Protein AF-L1QL72-F1 (afdb_monomer_lite)

pLDDT: mean 94.11, std 4.99, range [64.69, 98.06]

InterPro domains:
  IPR022192 ATP-dependent RNA helicase SUV3, C-terminal domain [PF12513] (67-112)

Foldseek 3Di:
DDPVLLVLLCVVCVVLVDDPLVSVLLVPQDDDSPDPVVSVLSVQVVCVCRVVVALADDQDDQDDLDQVSLVVNLRSLSRNVSSCVSVVGDDDPVCSVVSNVVSVVSNVVNVVVD

Structure (mmCIF, N/CA/C/O backbone):
data_AF-L1QL72-F1
#
_entry.id   AF-L1QL72-F1
#
loop_
_atom_site.group_PDB
_atom_site.id
_atom_site.type_symbol
_atom_site.label_atom_id
_atom_site.label_alt_id
_atom_site.label_comp_id
_atom_site.label_asym_id
_atom_site.label_entity_id
_atom_site.label_seq_id
_atom_site.pdbx_PDB_ins_code
_atom_site.Cartn_x
_atom_site.Cartn_y
_atom_site.Cartn_z
_atom_site.occupancy
_atom_site.B_iso_or_equiv
_atom_site.auth_seq_id
_atom_site.auth_comp_id
_atom_site.auth_asym_id
_atom_site.auth_atom_id
_atom_site.pdbx_PDB_model_num
ATOM 1 N N . MET A 1 1 ? -6.539 12.297 -7.317 1.00 64.69 1 MET A N 1
ATOM 2 C CA . MET A 1 1 ? -7.622 11.316 -7.224 1.00 64.69 1 MET A CA 1
ATOM 3 C C . MET A 1 1 ? -8.932 12.067 -7.424 1.00 64.69 1 MET A C 1
ATOM 5 O O . MET A 1 1 ? -9.104 13.114 -6.798 1.00 64.69 1 MET A O 1
ATOM 9 N N . ASP A 1 2 ? -9.762 11.633 -8.367 1.00 83.19 2 ASP A N 1
ATOM 10 C CA . ASP A 1 2 ? -11.077 12.230 -8.646 1.00 83.19 2 ASP A CA 1
ATOM 11 C C . ASP A 1 2 ? -12.134 11.735 -7.639 1.00 83.19 2 ASP A C 1
ATOM 13 O O . ASP A 1 2 ? -11.971 10.695 -7.001 1.00 83.19 2 ASP A O 1
ATOM 17 N N . ILE A 1 3 ? -13.247 12.459 -7.497 1.00 86.94 3 ILE A N 1
ATOM 18 C CA . ILE A 1 3 ? -14.365 12.069 -6.623 1.00 86.94 3 ILE A CA 1
ATOM 19 C C . ILE A 1 3 ? -14.870 10.663 -6.974 1.00 86.94 3 ILE A C 1
ATOM 21 O O . ILE A 1 3 ? -15.201 9.886 -6.078 1.00 86.94 3 ILE A O 1
ATOM 25 N N . SER A 1 4 ? -14.889 10.313 -8.261 1.00 88.94 4 SER A N 1
ATOM 26 C CA . SER A 1 4 ? -15.314 8.994 -8.744 1.00 88.94 4 SER A CA 1
ATOM 27 C C . SER A 1 4 ? -14.455 7.858 -8.174 1.00 88.94 4 SER A C 1
ATOM 29 O O . SER A 1 4 ? -14.978 6.822 -7.764 1.00 88.94 4 SER A O 1
ATOM 31 N N . GLU A 1 5 ? -13.142 8.073 -8.090 1.00 91.00 5 GLU A N 1
ATOM 32 C CA . GLU A 1 5 ? -12.182 7.112 -7.539 1.00 91.00 5 GLU A CA 1
ATOM 33 C C . GLU A 1 5 ? -12.369 6.951 -6.024 1.00 91.00 5 GLU A C 1
ATOM 35 O O . GLU A 1 5 ? -12.382 5.828 -5.520 1.00 91.00 5 GLU A O 1
ATOM 40 N N . TYR A 1 6 ? -12.620 8.050 -5.300 1.00 91.69 6 TYR A N 1
ATOM 41 C CA . TYR A 1 6 ? -12.947 7.974 -3.873 1.00 91.69 6 TYR A CA 1
ATOM 42 C C . TYR A 1 6 ? -14.216 7.161 -3.617 1.00 91.69 6 TYR A C 1
ATOM 44 O O . TYR A 1 6 ? -14.235 6.319 -2.721 1.00 91.69 6 TYR A O 1
ATOM 52 N N . LEU A 1 7 ? -15.271 7.379 -4.408 1.00 93.19 7 LEU A N 1
ATOM 53 C CA . LEU A 1 7 ? -16.520 6.627 -4.273 1.00 93.19 7 LEU A CA 1
ATOM 54 C C . LEU A 1 7 ? -16.310 5.129 -4.512 1.00 93.19 7 LEU A C 1
ATOM 56 O O . LEU A 1 7 ? -16.876 4.317 -3.780 1.00 93.19 7 LEU A O 1
ATOM 60 N N . LEU A 1 8 ? -15.473 4.764 -5.487 1.00 94.25 8 LEU A N 1
ATOM 61 C CA . LEU A 1 8 ? -15.140 3.369 -5.763 1.00 94.25 8 LEU A CA 1
ATOM 62 C C . LEU A 1 8 ? -14.399 2.719 -4.587 1.00 94.25 8 LEU A C 1
ATOM 64 O O . LEU A 1 8 ? -14.784 1.631 -4.158 1.00 94.25 8 LEU A O 1
ATOM 68 N N . ILE A 1 9 ? -13.389 3.390 -4.022 1.00 94.94 9 ILE A N 1
ATOM 69 C CA . ILE A 1 9 ? -12.677 2.884 -2.837 1.00 94.94 9 ILE A CA 1
ATOM 70 C C . ILE A 1 9 ? -13.654 2.700 -1.672 1.00 94.94 9 ILE A C 1
ATOM 72 O O . ILE A 1 9 ? -13.691 1.625 -1.070 1.00 94.94 9 ILE A O 1
ATOM 76 N N . LEU A 1 10 ? -14.475 3.715 -1.378 1.00 94.88 10 LEU A N 1
ATOM 77 C CA . LEU A 1 10 ? -15.455 3.675 -0.289 1.00 94.88 10 LEU A CA 1
ATOM 78 C C . LEU A 1 10 ? -16.452 2.521 -0.447 1.00 94.88 10 LEU A C 1
ATOM 80 O O . LEU A 1 10 ? -16.769 1.849 0.536 1.00 94.88 10 LEU A O 1
ATOM 84 N N . ASP A 1 11 ? -16.919 2.256 -1.669 1.00 95.25 11 ASP A N 1
ATOM 85 C CA . ASP A 1 11 ? -17.809 1.129 -1.945 1.00 95.25 11 ASP A CA 1
ATOM 86 C C . ASP A 1 11 ? -17.120 -0.218 -1.671 1.00 95.25 11 ASP A C 1
ATOM 88 O O . ASP A 1 11 ? -17.670 -1.071 -0.965 1.00 95.25 11 ASP A O 1
ATOM 92 N N . LYS A 1 12 ? -15.869 -0.382 -2.120 1.00 95.31 12 LYS A N 1
ATOM 93 C CA . LYS A 1 12 ? -15.080 -1.609 -1.912 1.00 95.31 12 LYS A CA 1
ATOM 94 C C . LYS A 1 12 ? -14.771 -1.873 -0.435 1.00 95.31 12 LYS A C 1
ATOM 96 O O . LYS A 1 12 ? -14.852 -3.021 0.014 1.00 95.31 12 LYS A O 1
ATOM 101 N N . ILE A 1 13 ? -14.476 -0.832 0.349 1.00 95.69 13 ILE A N 1
ATOM 102 C CA . ILE A 1 13 ? -14.159 -0.974 1.782 1.00 95.69 13 ILE A CA 1
ATOM 103 C C . ILE A 1 13 ? -15.397 -0.970 2.692 1.00 95.69 13 ILE A C 1
ATOM 105 O O . ILE A 1 13 ? -15.294 -1.228 3.894 1.00 95.69 13 ILE A O 1
ATOM 109 N N . LYS A 1 14 ? -16.599 -0.744 2.152 1.00 93.88 14 LYS A N 1
ATOM 110 C CA . LYS A 1 14 ? -17.846 -0.671 2.932 1.00 93.88 14 LYS A CA 1
ATOM 111 C C . LYS A 1 14 ? -18.093 -1.912 3.795 1.00 93.88 14 LYS A C 1
ATOM 113 O O . LYS A 1 14 ? -18.596 -1.805 4.916 1.00 93.88 14 LYS A O 1
ATOM 118 N N . ARG A 1 15 ? -17.708 -3.095 3.299 1.00 92.25 15 ARG A N 1
ATOM 119 C CA . ARG A 1 15 ? -17.872 -4.383 4.004 1.00 92.25 15 ARG A CA 1
ATOM 120 C C . ARG A 1 15 ? -17.110 -4.459 5.332 1.00 92.25 15 ARG A C 1
ATOM 122 O O . ARG A 1 15 ? -17.535 -5.187 6.225 1.00 92.25 15 ARG A O 1
ATOM 129 N N . TYR A 1 16 ? -16.037 -3.682 5.476 1.00 93.38 16 TYR A N 1
ATOM 130 C CA . TYR A 1 16 ? -15.155 -3.696 6.643 1.00 93.38 16 TYR A CA 1
ATOM 131 C C . TYR A 1 16 ? -15.703 -2.884 7.823 1.00 93.38 16 TYR A C 1
ATOM 133 O O . TYR A 1 16 ? -15.220 -3.042 8.941 1.00 93.38 16 TYR A O 1
ATOM 141 N N . LYS A 1 17 ? -16.727 -2.040 7.602 1.00 92.94 17 LYS A N 1
ATOM 142 C CA . LYS A 1 17 ? -17.353 -1.191 8.639 1.00 92.94 17 LYS A CA 1
ATOM 143 C C . LYS A 1 17 ? -16.327 -0.366 9.437 1.00 92.94 17 LYS A C 1
ATOM 145 O O . LYS A 1 17 ? -16.418 -0.262 10.660 1.00 92.94 17 LYS A O 1
ATOM 150 N N . LEU A 1 18 ? -15.346 0.192 8.729 1.00 94.62 18 LEU A N 1
ATOM 151 C CA . LEU A 1 18 ? -14.276 1.007 9.305 1.00 94.62 18 LEU A CA 1
ATOM 152 C C . LEU A 1 18 ? -14.821 2.324 9.859 1.00 94.62 18 LEU A C 1
ATOM 154 O O . LEU A 1 18 ? -15.863 2.809 9.405 1.00 94.62 18 LEU A O 1
ATOM 158 N N . LYS A 1 19 ? -14.104 2.926 10.812 1.00 95.25 19 LYS A N 1
ATOM 159 C CA . LYS A 1 19 ? -14.432 4.276 11.279 1.00 95.25 19 LYS A CA 1
ATOM 160 C C . LYS A 1 19 ? -14.191 5.280 10.161 1.00 95.25 19 LYS A C 1
ATOM 162 O O . LYS A 1 19 ? -13.381 5.044 9.274 1.00 95.25 19 LYS A O 1
ATOM 167 N N . GLU A 1 20 ? -14.873 6.415 10.230 1.00 94.56 20 GLU A N 1
ATOM 168 C CA . GLU A 1 20 ? -14.733 7.460 9.217 1.00 94.56 20 GLU A CA 1
ATOM 169 C C . GLU A 1 20 ? -13.282 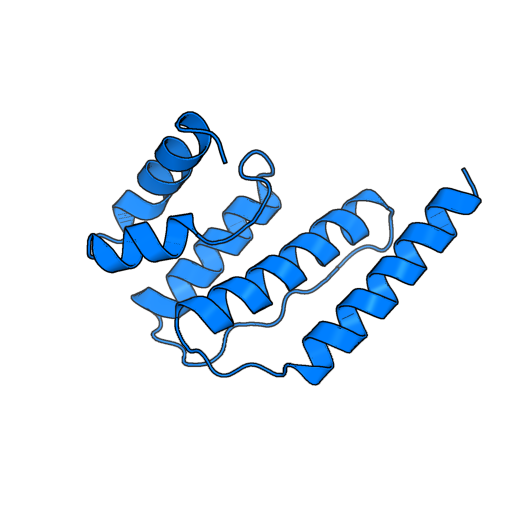7.953 9.101 1.00 94.56 20 GLU A C 1
ATOM 171 O O . GLU A 1 20 ? -12.769 8.079 7.998 1.00 94.56 20 GLU A O 1
ATOM 176 N N . GLU A 1 21 ? -12.593 8.136 10.231 1.00 94.75 21 GLU A N 1
ATOM 177 C CA . GLU A 1 21 ? -11.171 8.510 10.278 1.00 94.75 21 GLU A CA 1
ATOM 178 C C . GLU A 1 21 ? -10.289 7.520 9.498 1.00 94.75 21 GLU A C 1
ATOM 180 O O . GLU A 1 21 ? -9.508 7.932 8.642 1.00 94.75 21 GLU A O 1
ATOM 185 N N . ASP A 1 22 ? -10.491 6.216 9.717 1.00 95.50 22 ASP A N 1
ATOM 186 C CA . ASP A 1 22 ? -9.756 5.155 9.021 1.00 95.50 22 ASP A CA 1
ATOM 187 C C . ASP A 1 22 ? -10.062 5.154 7.512 1.00 95.50 22 ASP A C 1
ATOM 189 O O . ASP A 1 22 ? -9.171 4.949 6.690 1.00 95.50 22 ASP A O 1
ATOM 193 N N . GLN A 1 23 ? -11.320 5.411 7.127 1.00 95.81 23 GLN A N 1
ATOM 194 C CA . GLN A 1 23 ? -11.709 5.542 5.719 1.00 95.81 23 GLN A CA 1
ATOM 195 C C . GLN A 1 23 ? -11.017 6.746 5.070 1.00 95.81 23 GLN A C 1
ATOM 197 O O . GLN A 1 23 ? -10.465 6.615 3.981 1.00 95.81 23 GLN A O 1
ATOM 202 N N . TRP A 1 24 ? -10.989 7.900 5.741 1.00 95.06 24 TRP A N 1
ATOM 203 C CA . TRP A 1 24 ? -10.291 9.091 5.253 1.00 95.06 24 TRP A CA 1
ATOM 204 C C . TRP A 1 24 ? -8.792 8.861 5.087 1.00 95.06 24 TRP A C 1
ATOM 206 O O . TRP A 1 24 ? -8.201 9.354 4.127 1.00 95.06 24 TRP A O 1
ATOM 216 N N . ASP A 1 25 ? -8.174 8.115 5.998 1.00 96.06 25 ASP A N 1
ATOM 217 C CA . ASP A 1 25 ? -6.767 7.739 5.901 1.00 96.06 25 ASP A CA 1
ATOM 218 C C . ASP A 1 25 ? -6.504 6.786 4.729 1.00 96.06 25 ASP A C 1
ATOM 220 O O . ASP A 1 25 ? -5.545 6.986 3.981 1.00 96.06 25 ASP A O 1
ATOM 224 N N . LEU A 1 26 ? -7.398 5.827 4.485 1.00 95.56 26 LEU A N 1
ATOM 225 C CA . LEU A 1 26 ? -7.332 4.936 3.325 1.00 95.56 26 LEU A CA 1
ATOM 226 C C . LEU A 1 26 ? -7.415 5.682 1.984 1.00 95.56 26 LEU A C 1
ATOM 228 O O . LEU A 1 26 ? -6.686 5.342 1.054 1.00 95.56 26 LEU A O 1
ATOM 232 N N . LEU A 1 27 ? -8.233 6.733 1.886 1.00 94.56 27 LEU A N 1
ATOM 233 C CA . LEU A 1 27 ? -8.346 7.550 0.666 1.00 94.56 27 LEU A CA 1
ATOM 234 C C . LEU A 1 27 ? -7.074 8.354 0.343 1.00 94.56 27 LEU A C 1
ATOM 236 O O . LEU A 1 27 ? -6.918 8.834 -0.779 1.00 94.56 27 LEU A O 1
ATOM 240 N N . LYS A 1 28 ? -6.153 8.511 1.303 1.00 93.50 28 LYS A N 1
ATOM 241 C CA . LYS A 1 28 ? -4.866 9.196 1.087 1.00 93.50 28 LYS A CA 1
ATOM 242 C C . LYS A 1 28 ? -3.819 8.293 0.437 1.00 93.50 28 LYS A C 1
ATOM 244 O O . LYS A 1 28 ? -2.765 8.794 0.046 1.00 93.50 28 LYS A O 1
ATOM 249 N N . VAL A 1 29 ? -4.064 6.985 0.351 1.00 94.81 29 VAL A N 1
ATOM 250 C CA . VAL A 1 29 ? -3.125 6.037 -0.252 1.00 94.81 29 VAL A CA 1
ATOM 251 C C . VAL A 1 29 ? -3.065 6.281 -1.769 1.00 94.81 29 VAL A C 1
ATOM 253 O O . VAL A 1 29 ? -4.089 6.169 -2.439 1.00 94.81 29 VAL A O 1
ATOM 256 N N . PRO A 1 30 ? -1.890 6.604 -2.340 1.00 91.50 30 PRO A N 1
ATOM 257 C CA . PRO A 1 30 ? -1.758 6.857 -3.768 1.00 91.50 30 PRO A CA 1
ATOM 258 C C . PRO A 1 30 ? -1.588 5.547 -4.549 1.00 91.50 30 PRO A C 1
ATOM 260 O O . PRO A 1 30 ? -0.605 4.830 -4.350 1.00 91.50 30 PRO A O 1
ATOM 263 N N . PHE A 1 31 ? -2.516 5.263 -5.460 1.00 94.38 31 PHE A N 1
ATOM 264 C CA . PHE A 1 31 ? -2.430 4.178 -6.442 1.00 94.38 31 PHE A CA 1
ATOM 265 C C . PHE A 1 31 ? -3.402 4.431 -7.605 1.00 94.38 31 PHE A C 1
ATOM 267 O O . PHE A 1 31 ? -4.292 5.278 -7.489 1.00 94.38 31 PHE A O 1
ATOM 274 N N . ASP A 1 32 ? -3.234 3.713 -8.716 1.00 93.50 32 ASP A N 1
ATOM 275 C CA . ASP A 1 32 ? -4.218 3.689 -9.800 1.00 93.50 32 ASP A CA 1
ATOM 276 C C . ASP A 1 32 ? -5.424 2.815 -9.416 1.00 93.50 32 ASP A C 1
ATOM 278 O O . ASP A 1 32 ? -5.344 1.587 -9.373 1.00 93.50 32 ASP A O 1
ATOM 282 N N . VAL A 1 33 ? -6.551 3.470 -9.133 1.00 92.56 33 VAL A N 1
ATOM 283 C CA . VAL A 1 33 ? -7.803 2.845 -8.674 1.00 92.56 33 VAL A CA 1
ATOM 284 C C . VAL A 1 33 ? -8.500 2.059 -9.792 1.00 92.56 33 VAL A C 1
ATOM 286 O O . VAL A 1 33 ? -9.314 1.178 -9.511 1.00 92.56 33 VAL A O 1
ATOM 289 N N . SER A 1 34 ? -8.191 2.361 -11.056 1.00 91.06 34 SER A N 1
ATOM 290 C CA . SER A 1 34 ? -8.752 1.655 -12.212 1.00 91.06 34 SER A CA 1
ATOM 291 C C . SER A 1 34 ? -8.081 0.303 -12.467 1.00 91.06 34 SER A C 1
ATOM 293 O O . SER A 1 34 ? -8.672 -0.565 -13.109 1.00 91.06 34 SER A O 1
ATOM 295 N N . ASN A 1 35 ? -6.875 0.104 -11.928 1.00 94.25 35 ASN A N 1
ATOM 296 C CA . ASN A 1 35 ? -6.141 -1.144 -12.035 1.00 94.25 35 ASN A CA 1
ATOM 297 C C . ASN A 1 35 ? -6.639 -2.154 -10.985 1.00 94.25 35 ASN A C 1
ATOM 299 O O . ASN A 1 35 ? -6.455 -1.970 -9.778 1.00 94.25 35 ASN A O 1
ATOM 303 N N . GLU A 1 36 ? -7.263 -3.239 -11.450 1.00 94.06 36 GLU A N 1
ATOM 304 C CA . GLU A 1 36 ? -7.852 -4.266 -10.579 1.00 94.06 36 GLU A CA 1
ATOM 305 C C . GLU A 1 36 ? -6.816 -4.933 -9.667 1.00 94.06 36 GLU A C 1
ATOM 307 O O . GLU A 1 36 ? -7.088 -5.148 -8.490 1.00 94.06 36 GLU A O 1
ATOM 312 N N . GLU A 1 37 ? -5.601 -5.182 -10.158 1.00 94.69 37 GLU A N 1
ATOM 313 C CA . GLU A 1 37 ? -4.549 -5.837 -9.377 1.00 94.69 37 GLU A CA 1
ATOM 314 C C . GLU A 1 37 ? -4.042 -4.952 -8.228 1.00 94.69 37 GLU A C 1
ATOM 316 O O . GLU A 1 37 ? -3.745 -5.436 -7.129 1.00 94.69 37 GLU A O 1
ATOM 321 N N . LEU A 1 38 ? -3.965 -3.637 -8.450 1.00 96.00 38 LEU A N 1
ATOM 322 C CA . LEU A 1 38 ? -3.643 -2.681 -7.391 1.00 96.00 38 LEU A CA 1
ATOM 323 C C . LEU A 1 38 ? -4.792 -2.533 -6.395 1.00 96.00 38 LEU A C 1
ATOM 325 O O . LEU A 1 38 ? -4.533 -2.479 -5.194 1.00 96.00 38 LEU A O 1
ATOM 329 N N . MET A 1 39 ? -6.042 -2.520 -6.864 1.00 96.19 39 MET A N 1
ATOM 330 C CA . MET A 1 39 ? -7.220 -2.503 -5.993 1.00 96.19 39 MET A CA 1
ATOM 331 C C . MET A 1 39 ? -7.293 -3.755 -5.111 1.00 96.19 39 MET A C 1
ATOM 333 O O . MET A 1 39 ? -7.530 -3.650 -3.908 1.00 96.19 39 MET A O 1
ATOM 337 N N . ASP A 1 40 ? -7.045 -4.936 -5.668 1.00 96.31 40 ASP A N 1
ATOM 338 C CA . ASP A 1 40 ? -7.022 -6.177 -4.897 1.00 96.31 40 ASP A CA 1
ATOM 339 C C . ASP A 1 40 ? -5.910 -6.135 -3.849 1.00 96.31 40 ASP A C 1
ATOM 341 O O . ASP A 1 40 ? -6.155 -6.405 -2.670 1.00 96.31 40 ASP A O 1
ATOM 345 N N . LYS A 1 41 ? -4.711 -5.672 -4.230 1.00 97.06 41 LYS A N 1
ATOM 346 C CA . LYS A 1 41 ? -3.607 -5.533 -3.277 1.00 97.06 41 LYS A CA 1
ATOM 347 C C . LYS A 1 41 ? -3.883 -4.481 -2.196 1.00 97.06 41 LYS A C 1
ATOM 349 O O . LYS A 1 41 ? -3.462 -4.648 -1.052 1.00 97.06 41 LYS A O 1
ATOM 354 N N . PHE A 1 42 ? -4.603 -3.414 -2.532 1.00 97.56 42 PHE A N 1
ATOM 355 C CA . PHE A 1 42 ? -5.076 -2.420 -1.573 1.00 97.56 42 PHE A CA 1
ATOM 356 C C . PHE A 1 42 ? -6.011 -3.065 -0.543 1.00 97.56 42 PHE A C 1
ATOM 358 O O . PHE A 1 42 ? -5.817 -2.886 0.660 1.00 97.56 42 PHE A O 1
ATOM 365 N N . LEU A 1 43 ? -6.990 -3.855 -0.993 1.00 97.31 43 LEU A N 1
ATOM 366 C CA . LEU A 1 43 ? -7.939 -4.540 -0.112 1.00 97.31 43 LEU A CA 1
ATOM 367 C C . LEU A 1 43 ? -7.265 -5.600 0.764 1.00 97.31 43 LEU A C 1
ATOM 369 O O . LEU A 1 43 ? -7.617 -5.710 1.937 1.00 97.31 43 LEU A O 1
ATOM 373 N N . GLU A 1 44 ? -6.256 -6.307 0.250 1.00 97.19 44 GLU A N 1
ATOM 374 C CA . GLU A 1 44 ? -5.421 -7.198 1.064 1.00 97.19 44 GLU A CA 1
ATOM 375 C C . GLU A 1 44 ? -4.764 -6.449 2.232 1.00 97.19 44 GLU A C 1
ATOM 377 O O . GLU A 1 44 ? -4.806 -6.920 3.367 1.00 97.19 44 GLU A O 1
ATOM 382 N N . TYR A 1 45 ? -4.208 -5.255 2.001 1.00 97.56 45 TYR A N 1
ATOM 383 C CA . TYR A 1 45 ? -3.648 -4.451 3.093 1.00 97.56 45 TYR A CA 1
ATOM 384 C C . TYR A 1 45 ? -4.718 -3.954 4.067 1.00 97.56 45 TYR A C 1
ATOM 386 O O . TYR A 1 45 ? -4.467 -3.906 5.272 1.00 97.56 45 TYR A O 1
ATOM 394 N N . VAL A 1 46 ? -5.927 -3.634 3.595 1.00 97.25 46 VAL A N 1
ATOM 395 C CA . VAL A 1 46 ? -7.058 -3.328 4.488 1.00 97.25 46 VAL A CA 1
ATOM 396 C C . VAL A 1 46 ? -7.373 -4.533 5.384 1.00 97.25 46 VAL A C 1
ATOM 398 O O . V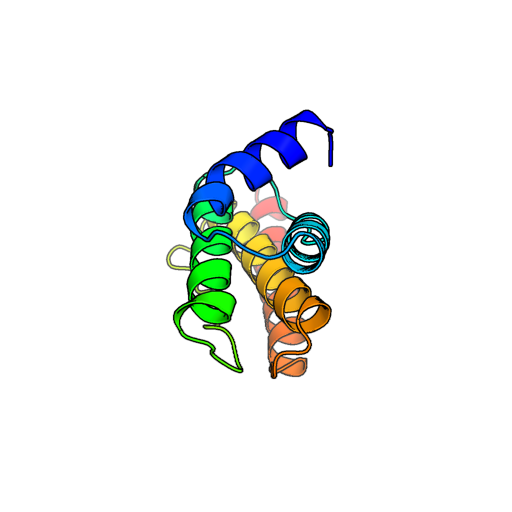AL A 1 46 ? -7.538 -4.367 6.596 1.00 97.25 46 VAL A O 1
ATOM 401 N N . ASP A 1 47 ? -7.411 -5.746 4.830 1.00 96.88 47 ASP A N 1
ATOM 402 C CA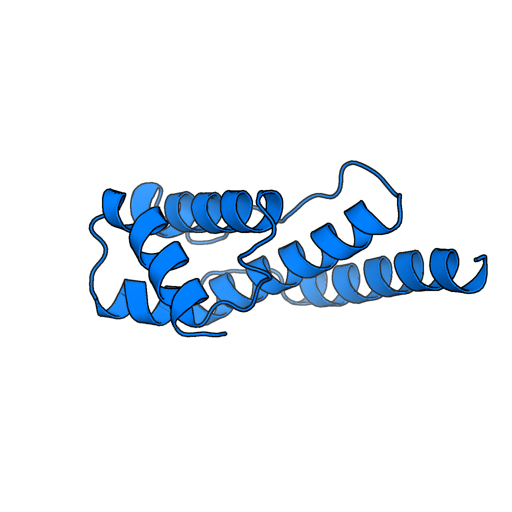 . ASP A 1 47 ? -7.591 -6.981 5.601 1.00 96.88 47 ASP A CA 1
ATOM 403 C C . ASP A 1 47 ? -6.466 -7.178 6.632 1.00 96.88 47 ASP A C 1
ATOM 405 O O . ASP A 1 47 ? -6.737 -7.412 7.816 1.00 96.88 47 ASP A O 1
ATOM 409 N N . GLU A 1 48 ? -5.207 -7.021 6.223 1.00 97.12 48 GLU A N 1
ATOM 410 C CA . GLU A 1 48 ? -4.044 -7.164 7.105 1.00 97.12 48 GLU A CA 1
ATOM 411 C C . GLU A 1 48 ? -4.086 -6.188 8.292 1.00 97.12 48 GLU A C 1
ATOM 413 O O . GLU A 1 48 ? -3.853 -6.586 9.440 1.00 97.12 48 GLU A O 1
ATOM 418 N N . VAL A 1 49 ? -4.432 -4.923 8.048 1.00 96.12 49 VAL A N 1
ATOM 419 C CA . VAL A 1 49 ? -4.431 -3.872 9.079 1.00 96.12 49 VAL A CA 1
ATOM 420 C C . VAL A 1 49 ? -5.658 -3.951 9.979 1.00 96.12 49 VAL A C 1
ATOM 422 O O . VAL A 1 49 ? -5.531 -3.914 11.203 1.00 96.12 49 VAL A O 1
ATOM 425 N N . PHE A 1 50 ? -6.857 -4.055 9.408 1.00 95.56 50 PHE A N 1
ATOM 426 C CA . PHE A 1 50 ? -8.092 -3.853 10.171 1.00 95.56 50 PHE A CA 1
ATOM 427 C C . PHE A 1 50 ? -8.733 -5.152 10.655 1.00 95.56 50 PHE A C 1
ATOM 429 O O . PHE A 1 50 ? -9.394 -5.150 11.699 1.00 95.56 50 PHE A O 1
ATOM 436 N N . ILE A 1 51 ? -8.517 -6.265 9.947 1.00 94.75 51 ILE A N 1
ATOM 437 C CA . ILE A 1 51 ? -9.070 -7.573 10.317 1.00 94.75 51 ILE A CA 1
ATOM 438 C C . ILE A 1 51 ? -8.025 -8.390 11.073 1.00 94.75 51 ILE A C 1
ATOM 440 O O . ILE A 1 51 ? -8.252 -8.764 12.227 1.00 94.75 51 ILE A O 1
ATOM 444 N N . ALA A 1 52 ? -6.863 -8.620 10.460 1.00 95.56 52 ALA A N 1
ATOM 445 C CA . ALA A 1 52 ? -5.785 -9.402 11.063 1.00 95.56 52 ALA A CA 1
ATOM 446 C C . ALA A 1 52 ? -4.985 -8.617 12.120 1.00 95.56 52 ALA A C 1
ATOM 448 O O . ALA A 1 52 ? -4.317 -9.230 12.955 1.00 95.56 52 ALA A O 1
ATOM 449 N N . LYS A 1 53 ? -5.092 -7.279 12.136 1.00 94.19 53 LYS A N 1
ATOM 450 C CA . LYS A 1 53 ? -4.410 -6.381 13.088 1.00 94.19 53 LYS A CA 1
ATOM 451 C C . LYS A 1 53 ? -2.894 -6.561 13.087 1.00 94.19 53 LYS A C 1
ATOM 453 O O . LYS A 1 53 ? -2.246 -6.518 14.140 1.00 94.19 53 LYS A O 1
ATOM 458 N N . LEU A 1 54 ? -2.332 -6.782 11.901 1.00 95.19 54 LEU A N 1
ATOM 459 C CA . LEU A 1 54 ? -0.895 -6.894 11.720 1.00 95.19 54 LEU A CA 1
ATOM 460 C C . LEU A 1 54 ? -0.224 -5.544 11.988 1.00 95.19 54 LEU A C 1
ATOM 462 O O . LEU A 1 54 ? -0.768 -4.478 11.713 1.00 95.19 54 LEU A O 1
ATOM 466 N N . LYS A 1 55 ? 0.986 -5.602 12.548 1.00 93.75 55 LYS A N 1
ATOM 467 C CA . LYS A 1 55 ? 1.821 -4.416 12.810 1.00 93.75 55 LYS A CA 1
ATOM 468 C C . LYS A 1 55 ? 2.842 -4.150 11.706 1.00 93.75 55 LYS A C 1
ATOM 470 O O . LYS A 1 55 ? 3.591 -3.185 11.801 1.00 93.75 55 LYS A O 1
ATOM 475 N N . GLU A 1 56 ? 2.900 -5.030 10.718 1.00 95.44 56 GLU A N 1
ATOM 476 C CA . GLU A 1 56 ? 3.814 -5.020 9.582 1.00 95.44 56 GLU A CA 1
ATOM 477 C C . GLU A 1 56 ? 3.067 -5.683 8.423 1.00 95.44 56 GLU A C 1
ATOM 479 O O . GLU A 1 56 ? 2.412 -6.706 8.635 1.00 95.44 56 GLU A O 1
ATOM 484 N N . LEU A 1 57 ? 3.104 -5.062 7.244 1.00 96.44 57 LEU A N 1
ATOM 485 C CA . LEU A 1 57 ? 2.412 -5.564 6.057 1.00 96.44 57 LEU A CA 1
ATOM 486 C C . LEU A 1 57 ? 3.237 -6.622 5.340 1.00 96.44 57 LEU A C 1
ATOM 488 O O . LEU A 1 57 ? 4.472 -6.625 5.398 1.00 96.44 57 LEU A O 1
ATOM 492 N N . THR A 1 58 ? 2.560 -7.468 4.574 1.00 95.88 58 THR A N 1
ATOM 493 C CA . THR A 1 58 ? 3.238 -8.370 3.647 1.00 95.88 58 THR A CA 1
ATOM 494 C C . THR A 1 58 ? 3.904 -7.561 2.535 1.00 95.88 58 THR A C 1
ATOM 496 O O . THR A 1 58 ? 3.246 -6.810 1.813 1.00 95.88 58 THR A O 1
ATOM 499 N N . LYS A 1 59 ? 5.222 -7.724 2.362 1.00 96.44 59 LYS A N 1
ATOM 500 C CA . LYS A 1 59 ? 5.960 -7.082 1.264 1.00 96.44 59 LYS A CA 1
ATOM 501 C C . LYS A 1 59 ? 5.372 -7.519 -0.090 1.00 96.44 59 LYS A C 1
ATOM 503 O O . LYS A 1 59 ? 5.120 -8.712 -0.277 1.00 96.44 59 LYS A O 1
ATOM 508 N N . PRO A 1 60 ? 5.159 -6.597 -1.044 1.00 94.50 60 PRO A N 1
ATOM 509 C CA . PRO A 1 60 ? 4.676 -6.966 -2.366 1.00 94.50 60 PRO A CA 1
ATOM 510 C C . PRO A 1 60 ? 5.720 -7.799 -3.118 1.00 94.50 60 PRO A C 1
ATOM 512 O O . PRO A 1 60 ? 6.928 -7.626 -2.935 1.00 94.50 60 PRO A O 1
ATOM 515 N N . SER A 1 61 ? 5.246 -8.647 -4.028 1.00 88.44 61 SER A N 1
ATOM 516 C CA . SER A 1 61 ? 6.065 -9.469 -4.923 1.00 88.44 61 SER A CA 1
ATOM 517 C C . SER A 1 61 ? 5.749 -9.186 -6.392 1.00 88.44 61 SER A C 1
ATOM 519 O O . SER A 1 61 ? 4.623 -8.810 -6.727 1.00 88.44 61 SER A O 1
ATOM 521 N N . CYS A 1 62 ? 6.739 -9.414 -7.255 1.00 86.44 62 CYS A N 1
ATOM 522 C CA . CYS A 1 62 ? 6.595 -9.421 -8.708 1.00 86.44 62 CYS A CA 1
ATOM 523 C C . CYS A 1 62 ? 6.816 -10.846 -9.219 1.00 86.44 62 CYS A C 1
ATOM 525 O O . CYS A 1 62 ? 7.823 -11.465 -8.871 1.00 86.44 62 CYS A O 1
ATOM 527 N N . PHE A 1 63 ? 5.877 -11.385 -9.995 1.00 72.88 63 PHE A N 1
ATOM 528 C CA . PHE A 1 63 ? 5.957 -12.767 -10.484 1.00 72.88 63 PHE A CA 1
ATOM 529 C C . PHE A 1 63 ? 6.597 -12.871 -11.872 1.00 72.88 63 PHE A C 1
ATOM 531 O O . PHE A 1 63 ? 7.131 -13.920 -12.232 1.00 72.88 63 PHE A O 1
ATOM 538 N N . THR A 1 64 ? 6.566 -11.788 -12.637 1.00 72.69 64 THR A N 1
ATOM 539 C CA . THR A 1 64 ? 6.855 -11.751 -14.070 1.00 72.69 64 THR A CA 1
ATOM 540 C C . THR A 1 64 ? 7.621 -10.466 -14.388 1.00 72.69 64 THR A C 1
ATOM 542 O O . THR A 1 64 ? 7.388 -9.426 -13.791 1.00 72.69 64 THR A O 1
ATOM 545 N N . GLY A 1 65 ? 8.620 -10.549 -15.270 1.00 78.00 65 GLY A N 1
ATOM 546 C CA . GLY A 1 65 ? 9.576 -9.459 -15.524 1.00 78.00 65 GLY A CA 1
ATOM 547 C C . GLY A 1 65 ? 9.304 -8.653 -16.795 1.00 78.00 65 GLY A C 1
ATOM 548 O O . GLY A 1 65 ? 10.254 -8.164 -17.400 1.00 78.00 65 GLY A O 1
ATOM 549 N N . ASN A 1 66 ? 8.056 -8.600 -17.270 1.00 90.31 66 ASN A N 1
ATOM 550 C CA . ASN A 1 66 ? 7.703 -7.728 -18.393 1.00 90.31 66 ASN A CA 1
ATOM 551 C C . ASN A 1 66 ? 7.441 -6.293 -17.895 1.00 90.31 66 ASN A C 1
ATOM 553 O O . ASN A 1 66 ? 7.394 -6.045 -16.692 1.00 90.31 66 ASN A O 1
ATOM 557 N N . LEU A 1 67 ? 7.313 -5.349 -18.830 1.00 92.81 67 LEU A N 1
ATOM 558 C CA . LEU A 1 67 ? 7.184 -3.927 -18.513 1.00 92.81 67 LEU A CA 1
ATOM 559 C C . LEU A 1 67 ? 5.964 -3.632 -17.627 1.00 92.81 67 LEU A C 1
ATOM 561 O O . LEU A 1 67 ? 6.124 -3.040 -16.563 1.00 92.81 67 LEU A O 1
ATOM 565 N N . ASP A 1 68 ? 4.781 -4.092 -18.037 1.00 92.44 68 ASP A N 1
ATOM 566 C CA . ASP A 1 68 ? 3.519 -3.830 -17.336 1.00 92.44 68 ASP A CA 1
ATOM 567 C C . ASP A 1 68 ? 3.558 -4.366 -15.893 1.00 92.44 68 ASP A C 1
ATOM 569 O O . ASP A 1 68 ? 3.183 -3.673 -14.944 1.00 92.44 68 ASP A O 1
ATOM 573 N N . ASP A 1 69 ? 4.091 -5.574 -15.700 1.00 93.38 69 ASP A N 1
ATOM 574 C CA . ASP A 1 69 ? 4.204 -6.194 -14.378 1.00 93.38 69 ASP A CA 1
ATOM 575 C C . ASP A 1 69 ? 5.188 -5.446 -13.471 1.00 93.38 69 ASP A C 1
ATOM 577 O O . ASP A 1 69 ? 4.943 -5.291 -12.270 1.00 93.38 69 ASP A O 1
ATOM 581 N N . LEU A 1 70 ? 6.291 -4.939 -14.032 1.00 95.44 70 LEU A N 1
ATOM 582 C CA . LEU A 1 70 ? 7.246 -4.112 -13.295 1.00 95.44 70 LEU A CA 1
ATOM 583 C C . LEU A 1 70 ? 6.635 -2.763 -12.896 1.00 95.44 70 LEU A C 1
ATOM 585 O O . LEU A 1 70 ? 6.844 -2.311 -11.766 1.00 95.44 70 LEU A O 1
ATOM 589 N N . GLU A 1 71 ? 5.843 -2.137 -13.767 1.00 94.81 71 GLU A N 1
ATOM 590 C CA . GLU A 1 71 ? 5.132 -0.892 -13.457 1.00 94.81 71 GLU A CA 1
ATOM 591 C C . GLU A 1 71 ? 4.102 -1.093 -12.339 1.00 94.81 71 GLU A C 1
ATOM 593 O O . GLU A 1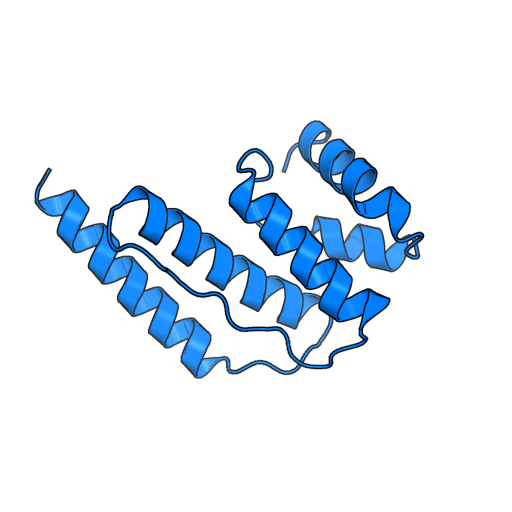 71 ? 4.074 -0.330 -11.363 1.00 94.81 71 GLU A O 1
ATOM 598 N N . ILE A 1 72 ? 3.299 -2.158 -12.423 1.00 95.75 72 ILE A N 1
ATOM 599 C CA . ILE A 1 72 ? 2.361 -2.543 -11.362 1.00 95.75 72 ILE A CA 1
ATOM 600 C C . ILE A 1 72 ? 3.126 -2.820 -10.068 1.00 95.75 72 ILE A C 1
ATOM 602 O O . ILE A 1 72 ? 2.735 -2.354 -8.993 1.00 95.75 72 ILE A O 1
ATOM 606 N N . TYR A 1 73 ? 4.246 -3.537 -10.141 1.00 96.81 73 TYR A N 1
ATOM 607 C CA . TYR A 1 73 ? 5.052 -3.842 -8.968 1.00 96.81 73 TYR A CA 1
ATOM 608 C C . TYR A 1 73 ? 5.614 -2.586 -8.297 1.00 96.81 73 TYR A C 1
ATOM 610 O O . TYR A 1 73 ? 5.522 -2.446 -7.071 1.00 96.81 73 TYR A O 1
ATOM 618 N N . TYR A 1 74 ? 6.108 -1.627 -9.079 1.00 96.25 74 TYR A N 1
ATOM 619 C CA . TYR A 1 74 ? 6.555 -0.335 -8.566 1.00 96.25 74 TYR A CA 1
ATOM 620 C C . TYR A 1 74 ? 5.433 0.392 -7.810 1.00 96.25 74 TYR A C 1
ATOM 622 O O . TYR A 1 74 ? 5.636 0.893 -6.696 1.00 96.25 74 TYR A O 1
ATOM 630 N N . GLN A 1 75 ? 4.216 0.390 -8.361 1.00 96.50 75 GLN A N 1
ATOM 631 C CA . GLN A 1 75 ? 3.045 0.953 -7.687 1.00 96.50 75 GLN A CA 1
ATOM 632 C C . GLN A 1 75 ? 2.690 0.196 -6.398 1.00 96.50 75 GLN A C 1
ATOM 634 O O . GLN A 1 75 ? 2.425 0.832 -5.375 1.00 96.50 75 GLN A O 1
ATOM 639 N N . LYS A 1 76 ? 2.778 -1.140 -6.375 1.00 97.25 76 LYS A N 1
ATOM 640 C CA . LYS A 1 76 ? 2.571 -1.934 -5.149 1.00 97.25 76 LYS A CA 1
ATOM 641 C C . LYS A 1 76 ? 3.576 -1.587 -4.050 1.00 97.25 76 LYS A C 1
ATOM 643 O O . LYS A 1 76 ? 3.186 -1.506 -2.882 1.00 97.25 76 LYS A O 1
ATOM 648 N N . ILE A 1 77 ? 4.847 -1.348 -4.389 1.00 97.56 77 ILE A N 1
ATOM 649 C CA . ILE A 1 77 ? 5.864 -0.891 -3.422 1.00 97.56 77 ILE A CA 1
ATOM 650 C C . ILE A 1 77 ? 5.499 0.499 -2.883 1.00 97.56 77 ILE A C 1
ATOM 652 O O . ILE A 1 77 ? 5.599 0.752 -1.678 1.00 97.56 77 ILE A O 1
ATOM 656 N N . ASN A 1 78 ? 5.019 1.396 -3.749 1.00 96.44 78 ASN A N 1
ATOM 657 C CA . ASN A 1 78 ? 4.556 2.720 -3.332 1.00 96.44 78 ASN A CA 1
ATOM 658 C C . ASN A 1 78 ? 3.374 2.656 -2.373 1.00 96.44 78 ASN A C 1
ATOM 660 O O . ASN A 1 78 ? 3.351 3.380 -1.371 1.00 96.44 78 ASN A O 1
ATOM 664 N N . MET A 1 79 ? 2.436 1.761 -2.648 1.00 96.88 79 MET A N 1
ATOM 665 C CA . MET A 1 79 ? 1.280 1.525 -1.803 1.00 96.88 79 MET A CA 1
ATOM 666 C C . MET A 1 79 ? 1.679 0.923 -0.452 1.00 96.88 79 MET A C 1
ATOM 668 O O . MET A 1 79 ? 1.256 1.440 0.580 1.00 96.88 79 MET A O 1
ATOM 672 N N . TYR A 1 80 ? 2.556 -0.089 -0.439 1.00 98.06 80 TYR A N 1
ATOM 673 C CA . TYR A 1 80 ? 3.111 -0.686 0.785 1.00 98.06 80 TYR A CA 1
ATOM 674 C C . TYR A 1 80 ? 3.742 0.372 1.699 1.00 98.06 80 TYR A C 1
ATOM 676 O O . TYR A 1 80 ? 3.446 0.442 2.895 1.00 98.06 80 TYR A O 1
ATOM 684 N N . TYR A 1 81 ? 4.580 1.241 1.127 1.00 97.69 81 TYR A N 1
ATOM 685 C CA . TYR A 1 81 ? 5.197 2.343 1.857 1.00 97.69 81 TYR A CA 1
ATOM 686 C C . TYR A 1 81 ? 4.148 3.314 2.410 1.00 97.69 81 TYR A C 1
ATOM 688 O O . TYR A 1 81 ? 4.207 3.694 3.580 1.00 97.69 81 TYR A O 1
ATOM 696 N N . SER A 1 82 ? 3.181 3.705 1.578 1.00 96.50 82 SER A N 1
ATOM 697 C CA . SER A 1 82 ? 2.172 4.704 1.937 1.00 96.50 82 SER A CA 1
ATOM 698 C C . SER A 1 82 ? 1.240 4.212 3.040 1.00 96.50 82 SER A C 1
ATOM 700 O O . SER A 1 82 ? 1.065 4.922 4.026 1.00 96.50 82 SER A O 1
ATOM 702 N N . PHE A 1 83 ? 0.723 2.983 2.941 1.00 96.06 83 PHE A N 1
ATOM 703 C CA . PHE A 1 83 ? -0.047 2.358 4.021 1.00 96.06 83 PHE A CA 1
ATOM 704 C C . PHE A 1 83 ? 0.756 2.309 5.316 1.00 96.06 83 PHE A C 1
ATOM 706 O O . PHE A 1 83 ? 0.271 2.728 6.367 1.00 96.06 83 PHE A O 1
ATOM 713 N N . SER A 1 84 ? 2.000 1.828 5.233 1.00 96.88 84 SER A N 1
ATOM 714 C CA . SER A 1 84 ? 2.849 1.691 6.414 1.00 96.88 84 SER A CA 1
ATOM 715 C C . SER A 1 84 ? 3.081 3.035 7.105 1.00 96.88 84 SER A C 1
ATOM 717 O O . SER A 1 84 ? 3.100 3.107 8.331 1.00 96.88 84 SER A O 1
ATOM 719 N N . LYS A 1 85 ? 3.202 4.123 6.336 1.00 97.00 85 LYS A N 1
ATOM 720 C CA . LYS A 1 85 ? 3.304 5.484 6.873 1.00 97.00 85 LYS A CA 1
ATOM 721 C C . LYS A 1 85 ? 1.997 5.997 7.472 1.00 97.00 85 LYS A C 1
ATOM 723 O O . LYS A 1 85 ? 2.032 6.511 8.585 1.00 97.00 85 LYS A O 1
ATOM 728 N N . ILE A 1 86 ? 0.884 5.877 6.751 1.00 96.62 86 ILE A N 1
ATOM 729 C CA . ILE A 1 86 ? -0.426 6.405 7.164 1.00 96.62 86 ILE A CA 1
ATOM 730 C C . ILE A 1 86 ? -0.886 5.742 8.467 1.00 96.62 86 ILE A C 1
ATOM 732 O O . ILE A 1 86 ? -1.254 6.435 9.410 1.00 96.62 86 ILE A O 1
ATOM 736 N N . PHE A 1 87 ? -0.767 4.417 8.560 1.00 95.56 87 PHE A N 1
ATOM 737 C CA . PHE A 1 87 ? -1.209 3.644 9.726 1.00 95.56 87 PHE A CA 1
ATOM 738 C C . PHE A 1 87 ? -0.101 3.389 10.756 1.00 95.56 87 PHE A C 1
ATOM 740 O O . PHE A 1 87 ? -0.285 2.599 11.680 1.00 95.56 87 PHE A O 1
ATOM 747 N N . ASN A 1 88 ? 1.048 4.061 10.616 1.00 95.94 88 ASN A N 1
ATOM 748 C CA . ASN A 1 88 ? 2.193 3.957 11.525 1.00 95.94 88 ASN A CA 1
ATOM 749 C C . ASN A 1 88 ? 2.624 2.497 11.800 1.00 95.94 88 ASN A C 1
ATOM 751 O O . ASN A 1 88 ? 2.892 2.100 12.938 1.00 95.94 88 ASN A O 1
ATOM 755 N N . LEU A 1 89 ? 2.658 1.689 10.741 1.00 96.38 89 LEU A N 1
ATOM 756 C CA . LEU A 1 89 ? 3.081 0.294 10.781 1.00 96.38 89 LEU A CA 1
ATOM 757 C C . LEU A 1 89 ? 4.605 0.213 10.738 1.00 96.38 89 LEU A C 1
ATOM 759 O O . LEU A 1 89 ? 5.296 1.090 10.211 1.00 96.38 89 LEU A O 1
ATOM 763 N N . LYS A 1 90 ? 5.146 -0.879 11.269 1.00 96.44 90 LYS A N 1
ATOM 764 C CA . LYS A 1 90 ? 6.558 -1.202 11.106 1.00 96.44 90 LYS A CA 1
ATOM 765 C C . LYS A 1 90 ? 6.791 -1.633 9.660 1.00 96.44 90 LYS A C 1
ATOM 767 O O . LYS A 1 90 ? 6.064 -2.471 9.140 1.00 96.44 90 LYS A O 1
ATOM 772 N N . PHE A 1 91 ? 7.824 -1.083 9.036 1.00 96.88 91 PHE A N 1
ATOM 773 C CA . PHE A 1 91 ? 8.269 -1.499 7.714 1.00 96.88 91 PHE A CA 1
ATOM 774 C C . PHE A 1 91 ? 9.768 -1.244 7.553 1.00 96.88 91 PHE A C 1
ATOM 776 O O . PHE A 1 91 ? 10.353 -0.379 8.208 1.00 96.88 91 PHE A O 1
ATOM 783 N N . ASP A 1 92 ? 10.379 -2.003 6.656 1.00 96.69 92 ASP A N 1
ATOM 784 C CA . ASP A 1 92 ? 11.773 -1.853 6.262 1.00 96.69 92 ASP A CA 1
ATOM 785 C C . ASP A 1 92 ? 11.913 -0.750 5.200 1.00 96.69 92 ASP A C 1
ATOM 787 O O . ASP A 1 92 ? 11.596 -0.951 4.026 1.00 96.69 92 ASP A O 1
ATOM 791 N N . ALA A 1 93 ? 12.332 0.442 5.631 1.00 95.44 93 ALA A N 1
ATOM 792 C CA . ALA A 1 93 ? 12.481 1.591 4.742 1.00 95.44 93 ALA A CA 1
ATOM 793 C C . ALA A 1 93 ? 13.624 1.405 3.737 1.00 95.44 93 ALA A C 1
ATOM 795 O O . ALA A 1 93 ? 13.473 1.796 2.583 1.00 95.44 93 ALA A O 1
ATOM 796 N N . GLU A 1 94 ? 14.734 0.796 4.155 1.00 97.12 94 GLU A N 1
ATOM 797 C CA . GLU A 1 94 ? 15.877 0.530 3.280 1.00 97.12 94 GLU A CA 1
ATOM 798 C C . GLU A 1 94 ? 15.471 -0.412 2.144 1.00 97.12 94 GLU A C 1
ATOM 800 O O . GLU A 1 94 ? 15.731 -0.112 0.979 1.00 97.12 94 GLU A O 1
ATOM 805 N N . TRP A 1 95 ? 14.727 -1.477 2.461 1.00 97.31 95 TRP A N 1
ATOM 806 C CA . TRP A 1 95 ? 14.167 -2.362 1.442 1.00 97.31 95 TRP A CA 1
ATOM 807 C C . TRP A 1 95 ? 13.271 -1.615 0.448 1.00 97.31 95 TRP A C 1
ATOM 809 O O . TRP A 1 95 ? 13.424 -1.803 -0.754 1.00 97.31 95 TRP A O 1
ATOM 819 N N . VAL A 1 96 ? 12.386 -0.724 0.915 1.00 97.38 96 VAL A N 1
ATOM 820 C CA . VAL A 1 96 ? 11.523 0.070 0.017 1.00 97.38 96 VAL A CA 1
ATOM 821 C C . VAL A 1 96 ? 12.348 0.910 -0.957 1.00 97.38 96 VAL A C 1
ATOM 823 O O . VAL A 1 96 ? 12.026 0.953 -2.144 1.00 97.38 96 VAL A O 1
ATOM 826 N N . TYR A 1 97 ? 13.382 1.603 -0.475 1.00 96.56 97 TYR A N 1
ATOM 827 C CA . TYR A 1 97 ? 14.208 2.450 -1.337 1.00 96.56 97 TYR A CA 1
ATOM 828 C C . TYR A 1 97 ? 15.002 1.623 -2.346 1.00 96.56 97 TYR A C 1
ATOM 830 O O . TYR A 1 97 ? 14.992 1.948 -3.532 1.00 96.56 97 TYR A O 1
ATOM 838 N N . ASN A 1 98 ? 15.628 0.538 -1.893 1.00 97.50 98 ASN A N 1
ATOM 839 C CA . ASN A 1 98 ? 16.431 -0.324 -2.754 1.00 97.50 98 ASN A CA 1
ATOM 840 C C . ASN A 1 98 ? 15.573 -1.009 -3.825 1.00 97.50 98 ASN A C 1
ATOM 842 O O . ASN A 1 98 ? 15.944 -1.006 -4.997 1.00 97.50 98 ASN A O 1
ATOM 846 N N . GLU A 1 99 ? 14.405 -1.541 -3.454 1.00 96.94 99 GLU A N 1
ATOM 847 C CA . GLU A 1 99 ? 13.531 -2.225 -4.410 1.00 96.94 99 GLU A CA 1
ATOM 848 C C . GLU A 1 99 ? 12.945 -1.242 -5.435 1.00 96.94 99 GLU A C 1
ATOM 850 O O . GLU A 1 99 ? 12.888 -1.558 -6.618 1.00 96.94 99 GLU A O 1
ATOM 855 N N . ARG A 1 100 ? 12.591 -0.012 -5.030 1.00 96.44 100 ARG A N 1
ATOM 856 C CA . ARG A 1 100 ? 12.154 1.038 -5.971 1.00 96.44 100 ARG A CA 1
ATOM 857 C C . ARG A 1 100 ? 13.215 1.374 -7.009 1.00 96.44 100 ARG A C 1
ATOM 859 O O . ARG A 1 100 ? 12.867 1.527 -8.177 1.00 96.44 100 ARG A O 1
ATOM 866 N N . ILE A 1 101 ? 14.472 1.524 -6.587 1.00 97.44 101 ILE A N 1
ATOM 867 C CA . ILE A 1 101 ? 15.586 1.834 -7.495 1.00 97.44 101 ILE A CA 1
ATOM 868 C C . ILE A 1 101 ? 15.742 0.703 -8.504 1.00 97.44 101 ILE A C 1
ATOM 870 O O . ILE A 1 101 ? 15.655 0.951 -9.701 1.00 97.44 101 ILE A O 1
ATOM 874 N N . LYS A 1 102 ? 15.859 -0.534 -8.015 1.00 96.12 102 LYS A N 1
ATOM 875 C CA . LYS A 1 102 ? 16.014 -1.723 -8.854 1.00 96.12 102 LYS A CA 1
ATOM 876 C C . LYS A 1 102 ? 14.897 -1.850 -9.893 1.00 96.12 102 LYS A C 1
ATOM 878 O O . LYS A 1 102 ? 15.173 -1.963 -11.078 1.00 96.12 102 LYS A O 1
ATOM 883 N N . VAL A 1 103 ? 13.636 -1.759 -9.468 1.00 96.25 103 VAL A N 1
ATOM 884 C CA . VAL A 1 103 ? 12.490 -1.874 -10.387 1.00 96.25 103 VAL A CA 1
ATOM 885 C C . VAL A 1 103 ? 12.469 -0.726 -11.401 1.00 96.25 103 VAL A C 1
ATOM 887 O O . VAL A 1 103 ? 12.128 -0.938 -12.559 1.00 96.25 103 VAL A O 1
ATOM 890 N N . SER A 1 104 ? 12.866 0.485 -10.998 1.00 96.19 104 SER A N 1
ATOM 891 C CA . SER A 1 104 ? 12.965 1.625 -11.921 1.00 96.19 104 SER A CA 1
ATOM 892 C C . SER A 1 104 ? 14.056 1.419 -12.975 1.00 96.19 104 SER A C 1
ATOM 894 O O . SER A 1 104 ? 13.862 1.784 -14.134 1.00 96.19 104 SER A O 1
ATOM 896 N N . GLU A 1 105 ? 15.194 0.840 -12.585 1.00 96.50 105 GLU A N 1
ATOM 897 C CA . GLU A 1 105 ? 16.273 0.474 -13.505 1.00 96.50 105 GLU A CA 1
ATOM 898 C C . GLU A 1 105 ? 15.801 -0.603 -14.489 1.00 96.50 105 GLU A C 1
ATOM 900 O O . GLU A 1 105 ? 15.936 -0.401 -15.696 1.00 96.50 105 GLU A O 1
ATOM 905 N N . ASP A 1 106 ? 15.147 -1.662 -13.999 1.00 95.06 106 ASP A N 1
ATOM 906 C CA . ASP A 1 106 ? 14.591 -2.744 -14.825 1.00 95.06 106 ASP A CA 1
ATOM 907 C C . ASP A 1 106 ? 13.589 -2.209 -15.871 1.00 95.06 106 ASP A C 1
ATOM 909 O O . ASP A 1 106 ? 13.677 -2.537 -17.057 1.00 95.06 106 ASP A O 1
ATOM 913 N N . ILE A 1 107 ? 12.665 -1.329 -15.460 1.00 95.69 107 ILE A N 1
ATOM 914 C CA . ILE A 1 107 ? 11.707 -0.657 -16.360 1.00 95.69 107 ILE A CA 1
ATOM 915 C C . ILE A 1 107 ? 12.450 0.153 -17.427 1.00 95.69 107 ILE A C 1
ATOM 917 O O . ILE A 1 107 ? 12.178 0.026 -18.623 1.00 95.69 107 ILE A O 1
ATOM 921 N N . ASN A 1 108 ? 13.406 0.983 -17.008 1.00 96.00 108 ASN A N 1
ATOM 922 C CA . ASN A 1 108 ? 14.149 1.851 -17.915 1.00 96.00 108 ASN A CA 1
ATOM 923 C C . ASN A 1 108 ? 14.973 1.047 -18.934 1.00 96.00 108 ASN A C 1
ATOM 925 O O . ASN A 1 108 ? 15.032 1.412 -20.109 1.00 96.00 108 ASN A O 1
ATOM 929 N N . GLU A 1 109 ? 15.572 -0.069 -18.519 1.00 95.12 109 GLU A N 1
ATOM 930 C CA . GLU A 1 109 ? 16.294 -0.964 -19.422 1.00 95.12 109 GLU A CA 1
ATOM 931 C C . GLU A 1 109 ? 15.410 -1.567 -20.515 1.00 95.12 109 GLU A C 1
ATOM 933 O O . GLU A 1 109 ? 15.909 -1.830 -21.614 1.00 95.12 109 GLU A O 1
ATOM 938 N N . ILE A 1 110 ? 14.131 -1.821 -20.226 1.00 94.50 110 ILE A N 1
ATOM 939 C CA . ILE A 1 110 ? 13.165 -2.295 -21.221 1.00 94.50 110 ILE A CA 1
ATOM 940 C C . ILE A 1 110 ? 12.772 -1.145 -22.148 1.00 94.50 110 ILE A C 1
ATOM 942 O O . ILE A 1 110 ? 12.856 -1.300 -23.364 1.00 94.50 110 ILE A O 1
ATOM 946 N N . LEU A 1 111 ? 12.413 0.017 -21.595 1.00 94.81 111 LEU A N 1
ATOM 947 C CA . LEU A 1 111 ? 11.952 1.176 -22.367 1.00 94.81 111 LEU A CA 1
ATOM 948 C C . LEU A 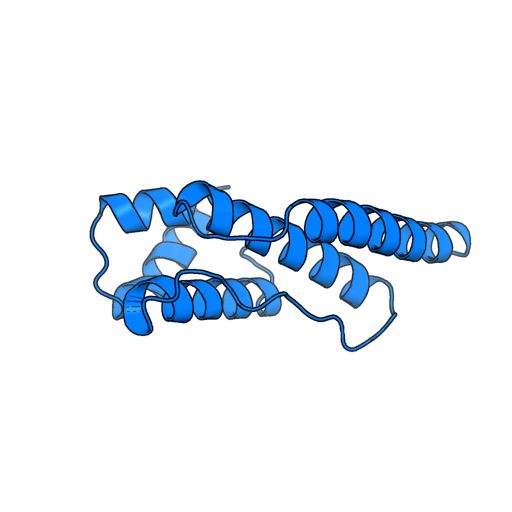1 111 ? 12.993 1.689 -23.369 1.00 94.81 111 LEU A C 1
ATOM 950 O O . LEU A 1 111 ? 12.634 2.052 -24.482 1.00 94.81 111 LEU A O 1
ATOM 954 N N . VAL A 1 112 ? 14.283 1.685 -23.020 1.00 95.56 112 VAL A N 1
ATOM 955 C CA . VAL A 1 112 ? 15.367 2.123 -23.928 1.00 95.56 112 VAL A CA 1
ATOM 956 C C . VAL A 1 112 ? 15.562 1.168 -25.119 1.00 95.56 112 VAL A C 1
ATOM 958 O O . VAL A 1 112 ? 16.203 1.531 -26.106 1.00 95.56 112 VAL A O 1
ATOM 961 N N . LYS A 1 113 ? 15.033 -0.057 -25.043 1.00 91.94 113 LYS A N 1
ATOM 962 C CA . LYS A 1 113 ? 15.140 -1.077 -26.099 1.00 91.94 113 LYS A CA 1
ATOM 963 C C . LYS A 1 113 ? 13.923 -1.111 -27.036 1.00 91.94 113 LYS A C 1
ATOM 965 O O . LYS A 1 113 ? 13.944 -1.910 -27.973 1.00 91.94 113 LYS A O 1
ATOM 970 N N . ILE A 1 114 ? 12.893 -0.298 -26.776 1.00 86.62 114 ILE A N 1
ATOM 971 C CA . ILE A 1 114 ? 11.665 -0.170 -27.585 1.00 86.62 114 ILE A CA 1
ATOM 972 C C . ILE A 1 114 ? 11.821 0.993 -28.566 1.00 86.62 114 ILE A C 1
ATOM 974 O O . ILE A 1 114 ? 11.510 0.782 -29.760 1.00 86.62 114 ILE A O 1
#

Organism: NCBI:txid545697

Sequence (114 aa):
MDISEYLLILDKIKRYKLKEEDQWDLLKVPFDVSNEELMDKFLEYVDEVFIAKLKELTKPSCFTGN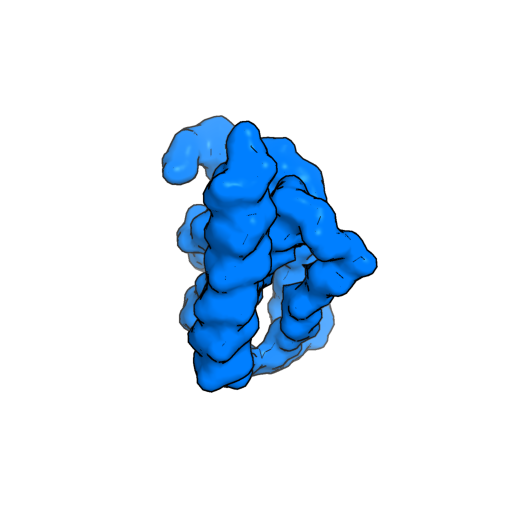LDDLEIYYQKINMYYSFSKIFNLKFDAEWVYNERIKVSEDINEILVKI

Secondary structure (DSSP, 8-state):
--HHHHHHHHHHHGGG---HHHHHHHTTS-S-TT-HHHHHHHHHHHIIIIIS--SSPPPP-----SHHHHHHHHHHHHHHHHHHHHTT----HHHHHHHHHHHHHHHHHHHTT-

Radius of gyration: 14.8 Å; chains: 1; bounding box: 34×25×41 Å